Protein AF-A0A3P6CVX4-F1 (afdb_monomer)

Organism: Brassica oleracea (NCBI:txid3712)

Radius of gyration: 12.76 Å; Cα contacts (8 Å, |Δi|>4): 17; chains: 1; bounding box: 37×21×26 Å

Sequence (55 aa):
MDQVLSPMHAEFTVLLNAMRYSLQLGFTLMSFESECFQLVKLINDEEDWSAMASE

Mean predicted aligned error: 6.0 Å

pLDDT: mean 84.15, std 13.92, range [37.59, 98.19]

Solvent-accessible surface area (backbone atoms only — not comparable to full-atom values): 3624 Å² total; per-residue (Å²): 129,87,79,78,70,51,73,64,56,52,54,51,50,52,51,53,49,54,52,53,53,36,47,76,74,70,42,91,77,84,91,86,87,73,88,50,59,68,61,54,46,46,76,75,38,72,82,53,56,71,69,54,76,76,110

InterPro domains:
  IPR002156 Ribonuclease H domain [PF13456] (3-48)

Secondary structure (DSSP, 8-state):
------HHHHHHHHHHHHHHHHHHTT--------S-HHHHHHHH-GGGHHHHTT-

Structure (mmCIF, N/CA/C/O backbone):
data_AF-A0A3P6CVX4-F1
#
_entry.id   AF-A0A3P6CVX4-F1
#
loop_
_atom_site.group_PDB
_atom_site.id
_atom_site.type_symbol
_atom_site.label_atom_id
_atom_site.label_alt_id
_atom_site.label_comp_id
_atom_site.label_asym_id
_atom_site.label_entity_id
_atom_site.label_seq_id
_atom_site.pdbx_PDB_ins_code
_atom_site.Cartn_x
_atom_site.Cartn_y
_atom_site.Cartn_z
_atom_site.occupancy
_atom_site.B_iso_or_equiv
_atom_site.auth_seq_id
_atom_site.auth_comp_id
_atom_site.auth_asym_id
_atom_site.auth_atom_id
_atom_site.pdbx_PDB_model_num
ATOM 1 N N . MET A 1 1 ? 24.359 9.458 5.270 1.00 37.59 1 MET A N 1
ATOM 2 C CA . MET A 1 1 ? 23.816 9.715 3.924 1.00 37.59 1 MET A CA 1
ATOM 3 C C . MET A 1 1 ? 22.319 9.658 4.078 1.00 37.59 1 MET A C 1
ATOM 5 O O . MET A 1 1 ? 21.829 8.591 4.424 1.00 37.59 1 MET A O 1
ATOM 9 N N . ASP A 1 2 ? 21.625 10.782 3.929 1.00 52.62 2 ASP A N 1
ATOM 10 C CA . ASP A 1 2 ? 20.171 10.753 3.800 1.00 52.62 2 ASP A CA 1
ATOM 11 C C . ASP A 1 2 ? 19.853 9.959 2.531 1.00 52.62 2 ASP A C 1
ATOM 13 O O . ASP A 1 2 ? 20.218 10.373 1.429 1.00 52.62 2 ASP A O 1
ATOM 17 N N . GLN A 1 3 ? 19.286 8.762 2.691 1.00 59.78 3 GLN A N 1
ATOM 18 C CA . GLN A 1 3 ? 18.746 8.010 1.566 1.00 59.78 3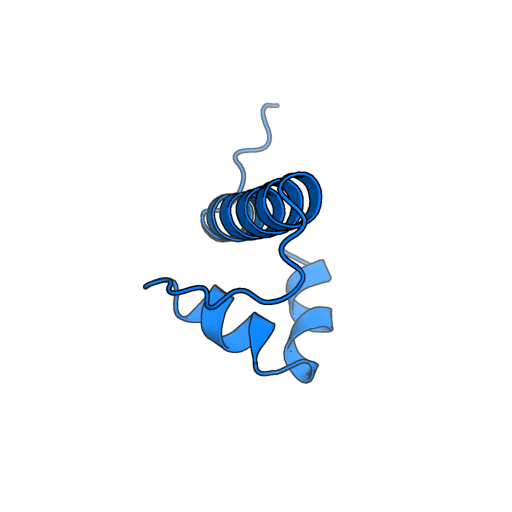 GLN A CA 1
ATOM 19 C C . GLN A 1 3 ? 17.609 8.852 0.997 1.00 59.78 3 GLN A C 1
ATOM 21 O O . GLN A 1 3 ? 16.547 8.972 1.606 1.00 59.78 3 GLN A O 1
ATOM 26 N N . VAL A 1 4 ? 17.862 9.489 -0.144 1.00 62.31 4 VAL A N 1
ATOM 27 C CA . VAL A 1 4 ? 16.817 10.171 -0.901 1.00 62.31 4 VAL A CA 1
ATOM 28 C C . VAL A 1 4 ? 15.858 9.083 -1.360 1.00 62.31 4 VAL A C 1
ATOM 30 O O . VAL A 1 4 ? 16.197 8.277 -2.224 1.00 62.31 4 VAL A O 1
ATOM 33 N N . LEU A 1 5 ? 14.697 9.018 -0.712 1.00 70.12 5 LEU A N 1
ATOM 34 C CA . LEU A 1 5 ? 13.633 8.095 -1.078 1.00 70.12 5 LEU A CA 1
ATOM 35 C C . LEU A 1 5 ? 13.261 8.332 -2.544 1.00 70.12 5 LEU A C 1
ATOM 37 O O . LEU A 1 5 ? 13.109 9.482 -2.969 1.00 70.12 5 LEU A O 1
ATOM 41 N N . SER A 1 6 ? 13.136 7.252 -3.320 1.00 83.69 6 SER A N 1
ATOM 42 C CA . SER A 1 6 ? 12.673 7.373 -4.703 1.00 83.69 6 SER A CA 1
ATOM 43 C C . SER A 1 6 ? 11.254 7.968 -4.721 1.00 83.69 6 SER A C 1
ATOM 45 O O . SER A 1 6 ? 10.515 7.835 -3.739 1.00 83.69 6 SER A O 1
ATOM 47 N N . PRO A 1 7 ? 10.827 8.603 -5.826 1.00 85.44 7 PRO A N 1
ATOM 48 C CA . PRO A 1 7 ? 9.447 9.065 -5.966 1.00 85.44 7 PRO A CA 1
ATOM 49 C C . PRO A 1 7 ? 8.419 7.965 -5.659 1.00 85.44 7 PRO A C 1
ATOM 51 O O . PRO A 1 7 ? 7.405 8.236 -5.022 1.00 85.44 7 PRO A O 1
ATOM 54 N N . MET A 1 8 ? 8.729 6.709 -6.002 1.00 85.75 8 MET A N 1
ATOM 55 C CA . MET A 1 8 ? 7.884 5.559 -5.673 1.00 85.75 8 MET A CA 1
ATOM 56 C C . MET A 1 8 ? 7.747 5.357 -4.157 1.00 85.75 8 MET A C 1
ATOM 58 O O . MET A 1 8 ? 6.644 5.194 -3.640 1.00 85.75 8 MET A O 1
ATOM 62 N N . HIS A 1 9 ? 8.850 5.439 -3.410 1.00 86.69 9 HIS A N 1
ATOM 63 C CA . HIS A 1 9 ? 8.815 5.325 -1.950 1.00 86.69 9 HIS A CA 1
ATOM 64 C C . HIS A 1 9 ? 7.926 6.397 -1.304 1.00 86.69 9 HIS A C 1
ATOM 66 O O . HIS A 1 9 ? 7.232 6.111 -0.325 1.00 86.69 9 HIS A O 1
ATOM 72 N N . ALA A 1 10 ? 7.927 7.622 -1.839 1.00 88.94 10 ALA A N 1
ATOM 73 C CA . ALA A 1 10 ? 7.065 8.694 -1.349 1.00 88.94 10 ALA A CA 1
ATOM 74 C C . ALA A 1 10 ? 5.580 8.387 -1.612 1.00 88.94 10 ALA A C 1
ATOM 76 O O . ALA A 1 10 ? 4.777 8.431 -0.680 1.00 88.94 10 ALA A O 1
ATOM 77 N N . GLU A 1 11 ? 5.236 8.000 -2.840 1.00 91.94 11 GLU A N 1
ATOM 78 C CA . GLU A 1 11 ? 3.872 7.625 -3.240 1.00 91.94 11 GLU A CA 1
ATOM 79 C C . GLU A 1 11 ? 3.334 6.445 -2.411 1.00 91.94 11 GLU A C 1
ATOM 81 O O . GLU A 1 11 ? 2.234 6.497 -1.857 1.00 91.94 11 GLU A O 1
ATOM 86 N N . PHE A 1 12 ? 4.147 5.405 -2.216 1.00 89.56 12 PHE A N 1
ATOM 87 C CA . PHE A 1 12 ? 3.770 4.249 -1.402 1.00 89.56 12 PHE A CA 1
ATOM 88 C C . PHE A 1 12 ? 3.602 4.611 0.080 1.00 89.56 12 PHE A C 1
ATOM 90 O O . PHE A 1 12 ? 2.687 4.134 0.753 1.00 89.56 12 PHE A O 1
ATOM 97 N N . THR A 1 13 ? 4.452 5.502 0.601 1.00 91.38 13 THR A N 1
ATOM 98 C CA . THR A 1 13 ? 4.328 6.012 1.975 1.00 91.38 13 THR A CA 1
ATOM 99 C C . THR A 1 13 ? 3.015 6.770 2.168 1.00 91.38 13 THR A C 1
ATOM 101 O O . THR A 1 13 ? 2.365 6.622 3.206 1.00 91.38 13 THR A O 1
ATOM 104 N N . VAL A 1 14 ? 2.596 7.561 1.175 1.00 92.88 14 VAL A N 1
ATOM 105 C CA . VAL A 1 14 ? 1.304 8.261 1.197 1.00 92.88 14 VAL A CA 1
ATOM 106 C C . VAL A 1 14 ? 0.149 7.261 1.251 1.00 92.88 14 VAL A C 1
ATOM 108 O O . VAL A 1 14 ? -0.703 7.390 2.133 1.00 92.88 14 VAL A O 1
ATOM 111 N N . LEU A 1 15 ? 0.156 6.232 0.398 1.00 94.19 15 LEU A N 1
ATOM 112 C CA . LEU A 1 15 ? -0.849 5.164 0.419 1.00 94.19 15 LEU A CA 1
ATOM 113 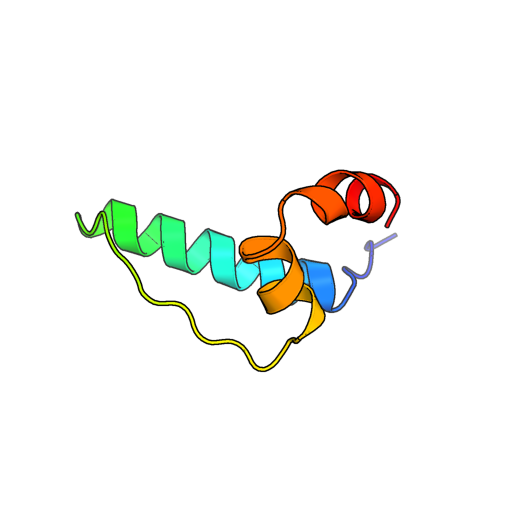C C . LEU A 1 15 ? -0.926 4.471 1.788 1.00 94.19 15 LEU A C 1
AT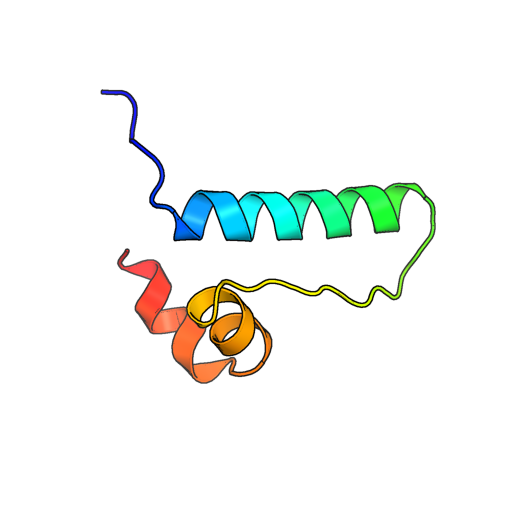OM 115 O O . LEU A 1 15 ? -2.003 4.378 2.378 1.00 94.19 15 LEU A O 1
ATOM 119 N N . LEU A 1 16 ? 0.212 4.024 2.330 1.00 94.06 16 LEU A N 1
ATOM 120 C CA . LEU A 1 16 ? 0.260 3.342 3.627 1.00 94.06 16 LEU A CA 1
ATOM 121 C C . LEU A 1 16 ? -0.285 4.220 4.753 1.00 94.06 16 LEU A C 1
ATOM 123 O O . LEU A 1 16 ? -1.022 3.744 5.619 1.00 94.06 16 LEU A O 1
ATOM 127 N N . ASN A 1 17 ? 0.054 5.509 4.749 1.00 95.88 17 ASN A N 1
ATOM 128 C CA . ASN A 1 17 ? -0.481 6.446 5.725 1.00 95.88 17 ASN A CA 1
ATOM 129 C C . ASN A 1 17 ? -1.997 6.610 5.565 1.00 95.88 17 ASN A C 1
ATOM 131 O O . ASN A 1 17 ? -2.711 6.519 6.563 1.00 95.88 17 ASN A O 1
ATOM 135 N N . ALA A 1 18 ? -2.504 6.775 4.340 1.00 95.81 18 ALA A N 1
ATOM 136 C CA . ALA A 1 18 ? -3.938 6.888 4.074 1.00 95.81 18 ALA A CA 1
ATOM 137 C C . ALA A 1 18 ? -4.717 5.654 4.567 1.00 95.81 18 ALA A C 1
ATOM 139 O O . ALA A 1 18 ? -5.728 5.793 5.262 1.00 95.81 18 ALA A O 1
ATOM 140 N N . MET A 1 19 ? -4.205 4.448 4.304 1.00 96.00 19 MET A N 1
ATOM 141 C CA . MET A 1 19 ? -4.790 3.196 4.798 1.00 96.00 19 MET A CA 1
ATOM 142 C C . MET A 1 19 ? -4.772 3.125 6.332 1.00 96.00 19 MET A C 1
ATOM 144 O O . MET A 1 19 ? -5.785 2.801 6.952 1.00 96.00 19 MET A O 1
ATOM 148 N N . ARG A 1 20 ? -3.646 3.475 6.970 1.00 97.69 20 ARG A N 1
ATOM 149 C CA . ARG A 1 20 ? -3.517 3.471 8.438 1.00 97.69 20 ARG A CA 1
ATOM 150 C C . ARG A 1 20 ? -4.494 4.432 9.106 1.00 97.69 20 ARG A C 1
ATOM 152 O O . ARG A 1 20 ? -5.147 4.044 10.071 1.00 97.69 20 ARG A O 1
ATOM 159 N N . TYR A 1 21 ? -4.610 5.658 8.602 1.00 97.75 21 TYR A N 1
ATOM 160 C CA . TYR A 1 21 ? -5.556 6.634 9.141 1.00 97.75 21 TYR A CA 1
ATOM 161 C C . TYR A 1 21 ? -7.006 6.194 8.933 1.00 97.75 21 TYR A C 1
ATOM 163 O O . TYR A 1 21 ? -7.819 6.337 9.841 1.00 97.75 21 TYR A O 1
ATOM 171 N N . SER A 1 22 ? -7.320 5.585 7.789 1.00 97.75 22 SER A N 1
ATOM 172 C CA . SER A 1 22 ? -8.655 5.031 7.530 1.00 97.75 22 SER A CA 1
ATOM 173 C C . SER A 1 22 ? -9.033 3.974 8.565 1.00 97.75 22 SER A C 1
ATOM 175 O O . SER A 1 22 ? -10.095 4.068 9.178 1.00 97.75 22 SER A O 1
ATOM 177 N N . LEU A 1 23 ? -8.119 3.040 8.851 1.00 97.94 23 LEU A N 1
ATOM 178 C CA . LEU A 1 23 ? -8.313 2.023 9.886 1.00 97.94 23 LEU A CA 1
ATOM 179 C C . LEU A 1 23 ? -8.475 2.636 11.283 1.00 97.94 23 LEU A C 1
ATOM 181 O O . LEU A 1 23 ? -9.337 2.202 12.043 1.00 97.94 23 LEU A O 1
ATOM 185 N N . GLN A 1 24 ? -7.689 3.663 11.624 1.00 97.94 24 GLN A N 1
ATOM 186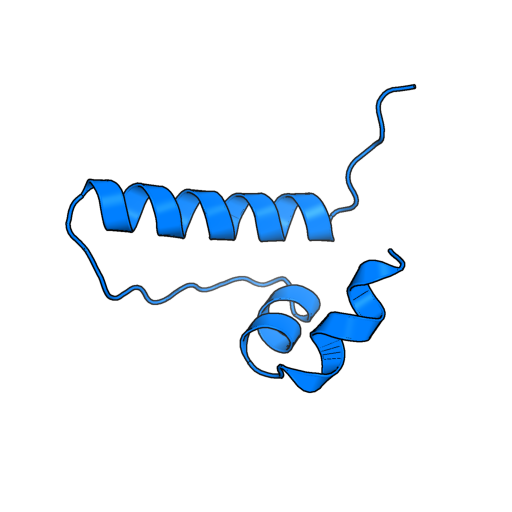 C CA . GLN A 1 24 ? -7.817 4.376 12.904 1.00 97.94 24 GLN A CA 1
ATOM 187 C C . GLN A 1 24 ? -9.174 5.072 13.066 1.00 97.94 24 GLN A C 1
ATOM 189 O O . GLN A 1 24 ? -9.674 5.181 14.183 1.00 97.94 24 GLN A O 1
ATOM 194 N N . LEU A 1 25 ? -9.778 5.514 11.963 1.00 97.44 25 LEU A N 1
ATOM 195 C CA . LEU A 1 25 ? -11.117 6.103 11.935 1.00 97.44 25 LEU A CA 1
ATOM 196 C C . LEU A 1 25 ? -12.240 5.050 11.882 1.00 97.44 25 LEU A C 1
ATOM 198 O O . LEU A 1 25 ? -13.415 5.412 11.891 1.00 97.44 25 LEU A O 1
ATOM 202 N N . GLY A 1 26 ? -11.901 3.757 11.854 1.00 98.19 26 GLY A N 1
ATOM 203 C CA . GLY A 1 26 ? -12.857 2.649 11.794 1.00 98.19 26 GLY A CA 1
ATOM 204 C C . GLY A 1 26 ? -13.321 2.287 10.381 1.00 98.19 26 GLY A C 1
ATOM 205 O O . GLY A 1 26 ? -14.215 1.454 10.233 1.00 98.19 26 GLY A O 1
ATOM 206 N N . PHE A 1 27 ? -12.725 2.872 9.340 1.00 98.00 27 PHE A N 1
ATOM 207 C CA . PHE A 1 27 ? -12.997 2.499 7.955 1.00 98.00 27 PHE A CA 1
ATOM 208 C C . PHE A 1 27 ? -12.159 1.286 7.552 1.00 98.00 27 PHE A C 1
ATOM 210 O O . PHE A 1 27 ? -10.939 1.275 7.700 1.00 98.00 27 PHE A O 1
ATOM 217 N N . THR A 1 28 ? -12.818 0.270 7.000 1.00 95.50 28 THR A N 1
ATOM 218 C CA . THR A 1 28 ? -12.179 -0.958 6.498 1.00 95.50 28 THR A CA 1
ATOM 219 C C . THR A 1 28 ? -12.163 -1.045 4.973 1.00 95.50 28 THR A C 1
ATOM 221 O O . THR A 1 28 ? -11.573 -1.969 4.420 1.00 95.50 28 THR A O 1
ATOM 224 N N . LEU A 1 29 ? -12.797 -0.085 4.293 1.00 94.75 29 LEU A N 1
ATOM 225 C CA . LEU A 1 29 ? -12.858 0.019 2.841 1.00 94.75 29 LEU A CA 1
ATOM 226 C C . LEU A 1 29 ? -12.484 1.443 2.419 1.00 94.75 29 LEU A C 1
ATOM 228 O O . LEU A 1 29 ? -12.980 2.411 2.995 1.00 94.75 29 LEU A O 1
ATOM 232 N N . MET A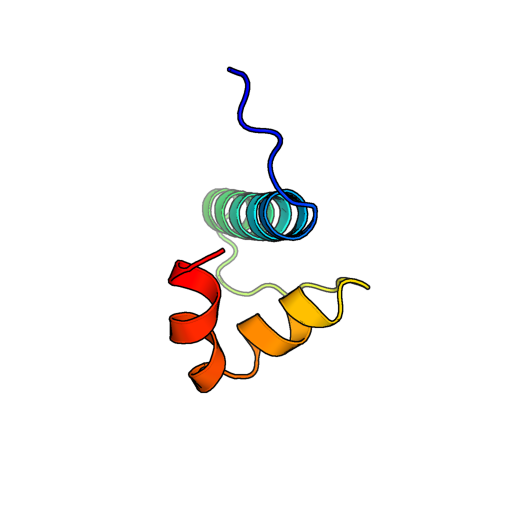 1 30 ? -11.624 1.558 1.410 1.00 92.19 30 MET A N 1
ATOM 233 C CA . MET 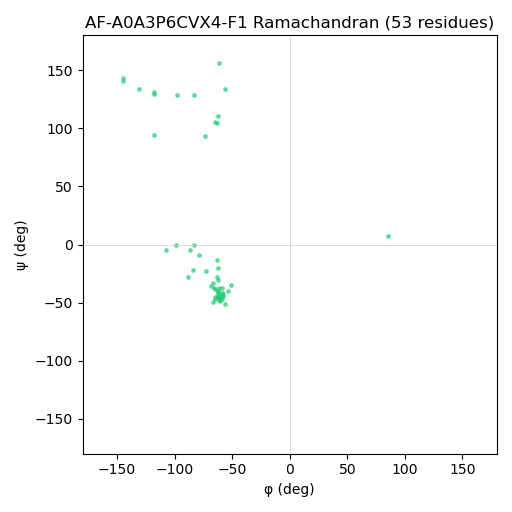A 1 30 ? -11.153 2.821 0.847 1.00 92.19 30 MET A CA 1
ATOM 234 C C . MET A 1 30 ? -10.960 2.660 -0.663 1.00 92.19 30 MET 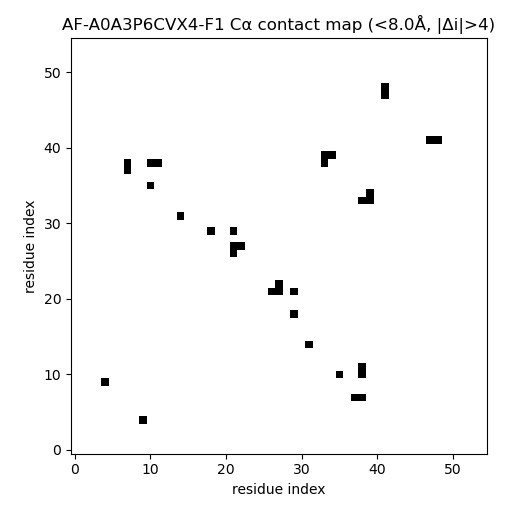A C 1
ATOM 236 O O . MET A 1 30 ? -10.456 1.634 -1.114 1.00 92.19 30 MET A O 1
ATOM 240 N N . SER A 1 31 ? -11.318 3.693 -1.424 1.00 92.38 31 SER A N 1
ATOM 241 C CA . SER A 1 31 ? -10.859 3.879 -2.802 1.00 92.38 31 SER A CA 1
ATOM 242 C C . SER A 1 31 ? -9.682 4.848 -2.785 1.00 92.38 31 SER A C 1
ATOM 244 O O . SER A 1 31 ? -9.771 5.913 -2.175 1.00 92.38 31 SER A O 1
ATOM 246 N N . PHE A 1 32 ? -8.579 4.460 -3.419 1.00 90.38 32 PHE A N 1
ATOM 247 C CA . PHE A 1 32 ? -7.374 5.273 -3.525 1.00 90.38 32 PHE A CA 1
ATOM 248 C C . PHE A 1 32 ? -7.097 5.579 -4.997 1.00 90.38 32 PHE A C 1
ATOM 250 O O . PHE A 1 32 ? -7.082 4.670 -5.825 1.00 90.38 32 PHE A O 1
ATOM 257 N N . GLU A 1 33 ? -6.881 6.855 -5.307 1.00 92.00 33 GLU A N 1
ATOM 258 C CA . GLU A 1 33 ? -6.577 7.347 -6.650 1.00 92.00 33 GLU A CA 1
ATOM 259 C C . GLU A 1 33 ? -5.192 8.000 -6.637 1.00 92.00 33 GLU A C 1
ATOM 261 O O . GLU A 1 33 ? -4.889 8.811 -5.760 1.00 92.00 33 GLU A O 1
ATOM 266 N N . SER A 1 34 ? -4.344 7.641 -7.601 1.00 90.44 34 SER A N 1
ATOM 267 C CA . SER A 1 34 ? -3.022 8.240 -7.796 1.00 90.44 34 SER A CA 1
ATOM 268 C C . SER A 1 34 ? -2.707 8.320 -9.287 1.00 90.44 34 SER A C 1
ATOM 270 O O . SER A 1 34 ? -3.051 7.424 -10.057 1.00 90.44 34 SER A O 1
ATOM 272 N N . GLU A 1 35 ? -2.034 9.396 -9.693 1.00 91.38 35 GLU A N 1
ATOM 273 C CA . GLU A 1 35 ? -1.510 9.570 -11.054 1.00 91.38 35 GLU A CA 1
ATOM 274 C C . GLU A 1 35 ? -0.202 8.787 -11.274 1.00 91.38 35 GLU A C 1
ATOM 276 O O . GLU A 1 35 ? 0.279 8.660 -12.403 1.00 91.38 35 GLU A O 1
ATOM 281 N N . CYS A 1 36 ? 0.382 8.226 -10.209 1.00 91.56 36 CYS A N 1
ATOM 282 C CA . CYS A 1 36 ? 1.563 7.381 -10.297 1.00 91.56 36 CYS A CA 1
ATOM 283 C C . CYS A 1 36 ? 1.188 6.012 -10.880 1.00 91.56 36 CYS A C 1
ATOM 285 O O . CYS A 1 36 ? 0.809 5.082 -10.167 1.00 91.56 36 CYS A O 1
ATOM 287 N N . PHE A 1 37 ? 1.322 5.875 -12.201 1.00 89.94 37 PHE A N 1
ATOM 288 C CA . PHE A 1 37 ? 0.992 4.640 -12.918 1.00 89.94 37 PHE A CA 1
ATOM 289 C C . PHE A 1 37 ? 1.694 3.402 -12.342 1.00 89.94 37 PHE A C 1
ATOM 291 O O . PHE A 1 37 ? 1.074 2.350 -12.231 1.00 89.94 37 PHE A O 1
ATOM 298 N N . GLN A 1 38 ? 2.966 3.525 -11.942 1.00 86.69 38 GLN A N 1
ATOM 299 C CA . GLN A 1 38 ? 3.720 2.418 -11.345 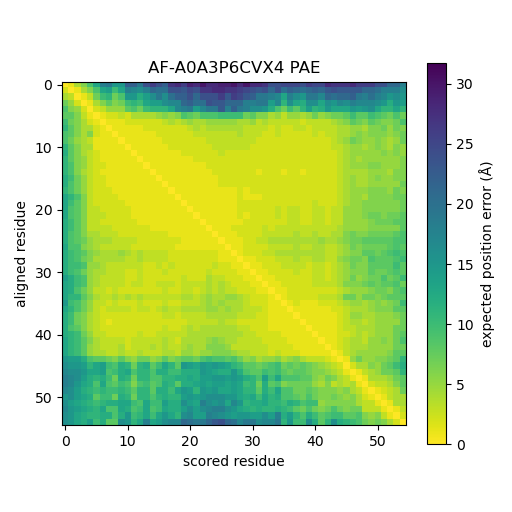1.00 86.69 38 GLN A CA 1
ATOM 300 C C . GLN A 1 38 ? 3.091 1.943 -10.031 1.00 86.69 38 GLN A C 1
ATOM 302 O O . GLN A 1 38 ? 2.947 0.740 -9.837 1.00 86.69 38 GLN A O 1
ATOM 307 N N . LEU A 1 39 ? 2.649 2.872 -9.175 1.00 88.88 39 LEU A N 1
ATOM 308 C CA . LEU A 1 39 ? 1.955 2.546 -7.931 1.00 88.88 39 LEU A CA 1
ATOM 309 C C . LEU A 1 39 ? 0.609 1.865 -8.209 1.00 88.88 39 LEU A C 1
ATOM 311 O O . LEU A 1 39 ? 0.300 0.837 -7.615 1.00 88.88 39 LEU A O 1
ATOM 315 N N . VAL A 1 40 ? -0.184 2.422 -9.128 1.00 90.06 40 VAL A N 1
ATOM 316 C CA . VAL A 1 40 ? -1.492 1.856 -9.494 1.00 90.06 40 VAL A CA 1
ATOM 317 C C . VAL A 1 40 ? -1.334 0.452 -10.065 1.00 90.06 40 VAL A C 1
ATOM 319 O O . VAL A 1 40 ? -2.080 -0.446 -9.683 1.00 90.06 40 VAL A O 1
ATOM 322 N N . LYS A 1 41 ? -0.356 0.244 -10.949 1.00 87.62 41 LYS A N 1
ATOM 323 C CA . LYS A 1 41 ? -0.058 -1.074 -11.506 1.00 87.62 41 LYS A CA 1
ATOM 324 C C . LYS A 1 41 ? 0.324 -2.052 -10.398 1.00 87.62 41 LYS A C 1
ATOM 326 O O . LYS A 1 41 ? -0.274 -3.110 -10.302 1.00 87.62 41 LYS A O 1
ATOM 331 N N . LEU A 1 42 ? 1.226 -1.652 -9.502 1.00 86.50 42 LEU A N 1
ATOM 332 C CA . LEU A 1 42 ? 1.694 -2.487 -8.397 1.00 86.50 42 LEU A CA 1
ATOM 333 C C . LEU A 1 42 ? 0.563 -2.961 -7.474 1.00 86.50 42 LEU A C 1
ATOM 335 O O . LEU A 1 42 ? 0.553 -4.109 -7.047 1.00 86.50 42 LEU A O 1
ATOM 339 N N . ILE A 1 43 ? -0.382 -2.083 -7.138 1.00 87.19 43 ILE A N 1
ATOM 340 C CA . ILE A 1 43 ? -1.502 -2.434 -6.250 1.00 87.19 43 ILE A CA 1
ATOM 341 C C . ILE A 1 43 ? -2.451 -3.431 -6.922 1.00 87.19 43 ILE A C 1
ATOM 343 O O . ILE A 1 43 ? -3.023 -4.277 -6.241 1.00 87.19 43 ILE A O 1
ATOM 347 N N . ASN A 1 44 ? -2.641 -3.310 -8.237 1.00 87.62 44 ASN A N 1
ATOM 348 C CA . ASN A 1 44 ? -3.585 -4.141 -8.980 1.00 87.62 44 ASN A CA 1
ATOM 349 C C . ASN A 1 44 ? -2.966 -5.457 -9.484 1.00 87.62 44 ASN A C 1
ATOM 351 O O . ASN A 1 44 ? -3.690 -6.443 -9.605 1.00 87.62 44 ASN A O 1
ATOM 355 N N . ASP A 1 45 ? -1.653 -5.485 -9.727 1.00 86.00 45 ASP A N 1
ATOM 356 C CA . ASP A 1 45 ? -0.929 -6.609 -10.326 1.00 86.00 45 ASP A CA 1
ATOM 357 C C . ASP A 1 45 ? 0.118 -7.173 -9.338 1.00 86.00 45 ASP A C 1
ATOM 359 O O . ASP A 1 45 ? 1.262 -6.715 -9.271 1.00 86.00 45 ASP A O 1
ATOM 363 N N . GLU A 1 46 ? -0.258 -8.205 -8.569 1.00 70.50 46 GLU A N 1
ATOM 364 C CA . GLU A 1 46 ? 0.591 -8.807 -7.517 1.00 70.50 46 GLU A CA 1
ATOM 365 C C . GLU A 1 46 ? 1.899 -9.441 -8.040 1.00 70.50 46 GLU A C 1
ATOM 367 O O . GLU A 1 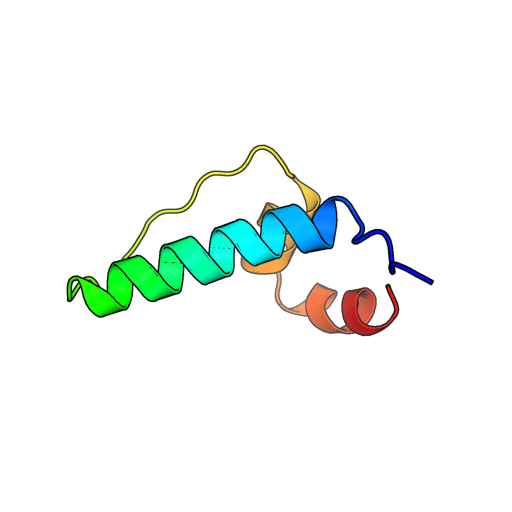46 ? 2.857 -9.617 -7.283 1.00 70.50 46 GLU A O 1
ATOM 372 N N . GLU A 1 47 ? 1.977 -9.771 -9.335 1.00 72.06 47 GLU A N 1
ATOM 373 C CA . GLU A 1 47 ? 3.160 -10.396 -9.949 1.00 72.06 47 GLU A CA 1
ATOM 374 C C . GLU A 1 47 ? 4.407 -9.487 -9.898 1.00 72.06 47 GLU A C 1
ATOM 376 O O . GLU A 1 47 ? 5.536 -9.978 -9.790 1.00 72.06 47 GLU A O 1
ATOM 381 N N . ASP A 1 48 ? 4.215 -8.163 -9.886 1.00 68.56 48 ASP A N 1
ATOM 382 C CA . ASP A 1 48 ? 5.297 -7.174 -9.955 1.00 68.56 48 ASP A CA 1
ATOM 383 C C . ASP A 1 48 ? 5.903 -6.816 -8.581 1.00 68.56 48 ASP A C 1
ATOM 385 O O . ASP A 1 48 ? 6.909 -6.105 -8.509 1.00 68.56 48 ASP A O 1
ATOM 389 N N . TRP A 1 49 ? 5.358 -7.335 -7.472 1.00 72.38 49 TRP A N 1
ATOM 390 C CA . TRP A 1 49 ? 5.845 -7.015 -6.118 1.00 72.38 49 TRP A CA 1
ATOM 391 C C . TRP A 1 49 ? 7.299 -7.443 -5.900 1.00 72.38 49 TRP A C 1
ATOM 393 O O . TRP A 1 49 ? 8.082 -6.743 -5.257 1.00 72.38 49 TRP A O 1
ATOM 403 N N . SER A 1 50 ? 7.673 -8.590 -6.469 1.00 65.50 50 SER A N 1
ATOM 404 C CA . SER A 1 50 ? 9.020 -9.156 -6.347 1.00 65.50 50 SER A CA 1
ATOM 405 C C . SER A 1 50 ? 10.095 -8.314 -7.047 1.00 65.50 50 SER A C 1
ATOM 407 O O . SER A 1 50 ? 11.213 -8.218 -6.543 1.00 65.50 50 SER A O 1
ATOM 409 N N . ALA A 1 51 ? 9.755 -7.656 -8.159 1.00 66.56 51 ALA A N 1
ATOM 410 C CA . ALA A 1 51 ? 10.673 -6.811 -8.921 1.00 66.56 51 ALA A CA 1
ATOM 411 C C . ALA A 1 51 ? 10.990 -5.482 -8.209 1.00 66.56 51 ALA A C 1
ATOM 413 O O . ALA A 1 51 ? 12.037 -4.883 -8.446 1.00 66.56 51 ALA A O 1
ATOM 414 N N . MET A 1 52 ? 10.113 -5.035 -7.306 1.00 64.38 52 MET A N 1
ATOM 415 C CA . MET A 1 52 ? 10.287 -3.791 -6.548 1.00 64.38 52 MET A CA 1
ATOM 416 C C . MET A 1 52 ? 11.155 -3.955 -5.301 1.00 64.38 52 MET A C 1
ATOM 418 O O . MET A 1 52 ? 11.743 -2.987 -4.837 1.00 64.38 52 MET A O 1
ATOM 422 N N . ALA A 1 53 ? 11.296 -5.172 -4.769 1.00 66.81 53 ALA A N 1
ATOM 423 C CA . ALA A 1 53 ? 12.168 -5.423 -3.618 1.00 66.81 53 ALA A CA 1
ATOM 424 C C . ALA A 1 53 ? 13.659 -5.140 -3.911 1.00 66.81 53 ALA A C 1
ATOM 426 O O . ALA A 1 53 ? 14.467 -5.102 -2.985 1.00 66.81 53 ALA A O 1
ATOM 427 N N . SER A 1 54 ? 14.019 -4.980 -5.189 1.00 63.75 54 SER A N 1
ATOM 428 C CA . SER A 1 54 ? 15.362 -4.620 -5.649 1.00 63.75 54 SER A CA 1
ATOM 429 C C . SER A 1 54 ? 15.567 -3.133 -5.977 1.00 63.75 54 SER A C 1
ATOM 431 O O . SER A 1 54 ? 16.674 -2.791 -6.397 1.00 63.75 54 SER A O 1
ATOM 433 N N . GLU A 1 55 ? 14.544 -2.276 -5.831 1.00 59.31 55 GLU A N 1
ATOM 434 C CA . GLU A 1 55 ? 14.691 -0.807 -5.941 1.00 59.31 55 GLU A CA 1
ATOM 435 C C . GLU A 1 55 ? 15.422 -0.170 -4.748 1.00 59.31 55 GLU A C 1
ATOM 437 O O . GLU A 1 55 ? 15.350 -0.706 -3.618 1.00 59.31 55 GLU A O 1
#

Foldseek 3Di:
DPPPDDPVSVVVVVVVVVCVVCVVVVHPDDDDDDPPPVNVCCVVPVVCPVVVVVD